Protein AF-A0A452H1K0-F1 (afdb_monomer_lite)

Secondary structure (DSSP, 8-state):
-----------------S-HHHHHHHHHHS-TTSSS---GGGGG--HHHHHHHHHHTTSS---S----SSGGGG--HHHHHTTGGGHHHHHHHHHS---GGGSPPPPGGG-SHHHHHHHHHHHHHHHHHH-TTT--HHHHHHHHHHHHHHHHHHHHHHHHHHHHHHTTHHHHHHTTS-STT-

Radius of gyration: 27.17 Å; chains: 1; bounding box: 90×57×53 Å

Foldseek 3Di:
DDDDDDDDDPDPDPPPVDPPVVVVVVVCVPPPVVPPPPPVVVPDPDPCNVCVQVVQQQAADDPDDDPDLQLCSNHHVCCNVVVVSCVVVVVCVVVDPDDPVNHRDDDPVNDCVVLVVQLVVLQVVQCVVPNPVPRDSVVSVCVSCVVVVVVVVVVVVVVVVVVVVVVCVVVVVVVPDPPPPD

Structure (mmCIF, N/CA/C/O backbone):
data_AF-A0A452H1K0-F1
#
_entry.id   AF-A0A452H1K0-F1
#
loop_
_atom_site.group_PDB
_atom_site.id
_atom_site.type_symbol
_atom_site.label_atom_id
_atom_site.label_alt_id
_atom_site.label_comp_id
_atom_site.label_asym_id
_atom_site.label_entity_id
_atom_site.label_seq_id
_atom_site.pdbx_PDB_ins_code
_atom_site.Cartn_x
_atom_site.Cartn_y
_atom_site.Cartn_z
_atom_site.occupancy
_atom_site.B_iso_or_equiv
_atom_site.auth_seq_id
_atom_site.auth_comp_id
_atom_site.auth_asym_id
_atom_site.auth_atom_id
_atom_site.pdbx_PDB_model_num
ATOM 1 N N . MET A 1 1 ? -18.875 36.659 -13.825 1.00 36.06 1 MET A N 1
ATOM 2 C CA . MET A 1 1 ? -19.498 35.812 -14.862 1.00 36.06 1 MET A CA 1
ATOM 3 C C . MET A 1 1 ? -19.112 34.362 -14.590 1.00 36.06 1 MET A C 1
ATOM 5 O O . MET A 1 1 ? -18.103 33.898 -15.092 1.00 36.06 1 MET A O 1
ATOM 9 N N . PHE A 1 2 ? -19.874 33.684 -13.730 1.00 33.03 2 PHE A N 1
ATOM 10 C CA . PHE A 1 2 ? -19.815 32.234 -13.528 1.00 33.03 2 PHE A CA 1
ATOM 11 C C . PHE A 1 2 ? -21.264 31.759 -13.481 1.00 33.03 2 PHE A C 1
ATOM 13 O O . PHE A 1 2 ? -22.015 32.132 -12.583 1.00 33.03 2 PHE A O 1
ATOM 20 N N . TYR A 1 3 ? -21.674 31.039 -14.520 1.00 31.73 3 TYR A N 1
ATOM 21 C CA . TYR A 1 3 ? -23.018 30.496 -14.645 1.00 31.73 3 TYR A CA 1
ATOM 22 C C . TYR A 1 3 ? -23.160 29.291 -13.711 1.00 31.73 3 TYR A C 1
ATOM 24 O O . TYR A 1 3 ? -22.548 28.249 -13.931 1.00 31.73 3 TYR A O 1
ATOM 32 N N . PHE A 1 4 ? -23.980 29.444 -12.672 1.00 34.34 4 PHE A N 1
ATOM 33 C CA . PHE A 1 4 ? -24.608 28.328 -11.972 1.00 34.34 4 PHE A CA 1
ATOM 34 C C . PHE A 1 4 ? -25.680 27.742 -12.898 1.00 34.34 4 PHE A C 1
ATOM 36 O O . PHE A 1 4 ? -26.688 28.393 -13.172 1.00 34.34 4 PHE A O 1
ATOM 43 N N . LEU A 1 5 ? -25.477 26.520 -13.388 1.00 39.34 5 LEU A N 1
ATOM 44 C CA . LEU A 1 5 ? -26.556 25.732 -13.975 1.00 39.34 5 LEU A CA 1
ATOM 45 C C . LEU A 1 5 ? -27.309 25.034 -12.842 1.00 39.34 5 LEU A C 1
ATOM 47 O O . LEU A 1 5 ? -26.804 24.117 -12.198 1.00 39.34 5 LEU A O 1
ATOM 51 N N . ASN A 1 6 ? -28.527 25.519 -12.610 1.00 31.70 6 ASN A N 1
ATOM 52 C CA . ASN A 1 6 ? -29.576 24.835 -11.869 1.00 31.70 6 ASN A CA 1
ATOM 53 C C . ASN A 1 6 ? -29.862 23.476 -12.519 1.00 31.70 6 ASN A C 1
ATOM 55 O O . ASN A 1 6 ? -30.215 23.419 -13.695 1.00 31.70 6 ASN A O 1
ATOM 59 N N . PHE A 1 7 ? -29.790 22.401 -11.737 1.00 31.55 7 PHE A N 1
ATOM 60 C CA . PHE A 1 7 ? -30.431 21.135 -12.080 1.00 31.55 7 PHE A CA 1
ATOM 61 C C . PHE A 1 7 ? -31.486 20.823 -11.020 1.00 31.55 7 PHE A C 1
ATOM 63 O O . PHE A 1 7 ? -31.238 20.145 -10.024 1.00 31.55 7 PHE A O 1
ATOM 70 N N . THR A 1 8 ? -32.682 21.369 -11.221 1.00 39.59 8 THR A N 1
ATOM 71 C CA . THR A 1 8 ? -33.894 20.948 -10.523 1.00 39.59 8 THR A CA 1
ATOM 72 C C . THR A 1 8 ? -34.353 19.618 -11.117 1.00 39.59 8 THR A C 1
ATOM 74 O O . THR A 1 8 ? -35.013 19.570 -12.148 1.00 39.59 8 THR A O 1
ATOM 77 N N . SER A 1 9 ? -34.022 18.514 -10.449 1.00 36.28 9 SER A N 1
ATOM 78 C CA . SER A 1 9 ? -34.724 17.243 -10.632 1.00 36.28 9 SER A CA 1
ATOM 79 C C . SER A 1 9 ? -35.362 16.859 -9.304 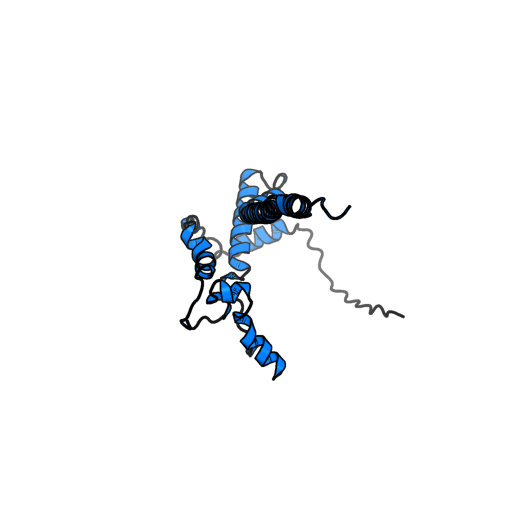1.00 36.28 9 SER A C 1
ATOM 81 O O . SER A 1 9 ? -34.727 16.298 -8.412 1.00 36.28 9 SER A O 1
ATOM 83 N N . GLN A 1 10 ? -36.636 17.225 -9.173 1.00 40.19 10 GLN A N 1
ATOM 84 C CA . GLN A 1 10 ? -37.554 16.675 -8.185 1.00 40.19 10 GLN A CA 1
ATOM 85 C C . GLN A 1 10 ? -37.684 15.168 -8.442 1.00 40.19 10 GLN A C 1
ATOM 87 O O . GLN A 1 10 ? -38.461 14.732 -9.288 1.00 40.19 10 GLN A O 1
ATOM 92 N N . ARG A 1 11 ? -36.899 14.359 -7.724 1.00 36.81 11 ARG A N 1
ATOM 93 C CA . ARG A 1 11 ? -37.201 12.941 -7.529 1.00 36.81 11 ARG A CA 1
ATOM 94 C C . ARG A 1 11 ? -37.927 12.816 -6.199 1.00 36.81 11 ARG A C 1
ATOM 96 O O . ARG A 1 11 ? -37.312 12.972 -5.149 1.00 36.81 11 ARG A O 1
ATOM 103 N N . ASN A 1 12 ? -39.232 12.556 -6.278 1.00 38.56 12 ASN A N 1
ATOM 104 C CA . ASN A 1 12 ? -40.057 12.082 -5.172 1.00 38.56 12 ASN A CA 1
ATOM 105 C C . ASN A 1 12 ? -39.402 10.834 -4.565 1.00 38.56 12 ASN A C 1
ATOM 107 O O . ASN A 1 12 ? -39.561 9.726 -5.075 1.00 38.56 12 ASN A O 1
ATOM 111 N N . LEU A 1 13 ? -38.630 11.024 -3.500 1.00 42.75 13 LEU A N 1
ATOM 112 C CA . LEU A 1 13 ? -38.178 9.956 -2.624 1.00 42.75 13 LEU A CA 1
ATOM 113 C C . LEU A 1 13 ? -39.204 9.886 -1.504 1.00 42.75 13 LEU A C 1
ATOM 115 O O . LEU A 1 13 ? -39.261 10.764 -0.648 1.00 42.75 13 LEU A O 1
ATOM 119 N N . THR A 1 14 ? -40.045 8.857 -1.552 1.00 40.28 14 THR A N 1
ATOM 120 C CA . THR A 1 14 ? -40.829 8.419 -0.400 1.00 40.28 14 THR A CA 1
ATOM 121 C C . THR A 1 14 ? -39.900 8.357 0.806 1.00 40.28 14 THR A C 1
ATOM 123 O O . THR A 1 14 ? -38.922 7.607 0.802 1.00 40.28 14 THR A O 1
ATOM 126 N N . GLU A 1 15 ? -40.175 9.199 1.795 1.00 44.00 15 GLU A N 1
ATOM 127 C CA . GLU A 1 15 ? -39.417 9.317 3.031 1.00 44.00 15 GLU A CA 1
ATOM 128 C C . GLU A 1 15 ? -39.500 7.987 3.797 1.00 44.00 15 GLU A C 1
ATOM 130 O O . GLU A 1 15 ? -40.461 7.705 4.513 1.00 44.00 15 GLU A O 1
ATOM 135 N N . HIS A 1 16 ? -38.505 7.121 3.602 1.00 50.19 16 HIS A N 1
ATOM 136 C CA . HIS A 1 16 ? -38.328 5.931 4.421 1.00 50.19 16 HIS A CA 1
ATOM 137 C C . HIS A 1 16 ? -37.727 6.378 5.756 1.00 50.19 16 HIS A C 1
ATOM 139 O O . HIS A 1 16 ? -36.554 6.733 5.833 1.00 50.19 16 HIS A O 1
ATOM 145 N N . LYS A 1 17 ? -38.550 6.365 6.808 1.00 51.53 17 LYS A N 1
ATOM 146 C CA . LYS A 1 17 ? -38.213 6.779 8.183 1.00 51.53 17 LYS A CA 1
ATOM 147 C C . LYS A 1 17 ? -37.229 5.856 8.919 1.00 51.53 17 LYS A C 1
ATOM 149 O O . LYS A 1 17 ? -36.993 6.051 10.106 1.00 51.53 17 LYS A O 1
ATOM 154 N N . GLU A 1 18 ? -36.652 4.867 8.245 1.00 50.69 18 GLU A N 1
ATOM 155 C CA . GLU A 1 18 ? -35.799 3.871 8.887 1.00 50.69 18 GLU A CA 1
ATOM 156 C C . GLU A 1 18 ? -34.312 4.248 8.782 1.00 50.69 18 GLU A C 1
ATOM 158 O O . GLU A 1 18 ? -33.818 4.520 7.683 1.00 50.69 18 GLU A O 1
ATOM 163 N N . PRO A 1 19 ? -33.566 4.257 9.901 1.00 55.72 19 PRO A N 1
ATOM 164 C CA . PRO A 1 19 ? -32.132 4.504 9.899 1.00 55.72 19 PRO A CA 1
ATOM 165 C C . PRO A 1 19 ? -31.367 3.509 9.015 1.00 55.72 19 PRO A C 1
ATOM 167 O O . PRO A 1 19 ? -31.610 2.301 9.048 1.00 55.72 19 PRO A O 1
ATOM 170 N N . TRP A 1 20 ? -30.367 4.000 8.278 1.00 55.16 20 TRP A N 1
ATOM 171 C CA . TRP A 1 20 ? -29.604 3.235 7.277 1.00 55.16 20 TRP A CA 1
ATOM 172 C C . TRP A 1 20 ? -28.986 1.917 7.792 1.00 55.16 20 TRP A C 1
ATOM 174 O O . TRP A 1 20 ? -28.733 1.005 7.006 1.00 55.16 20 TRP A O 1
ATOM 184 N 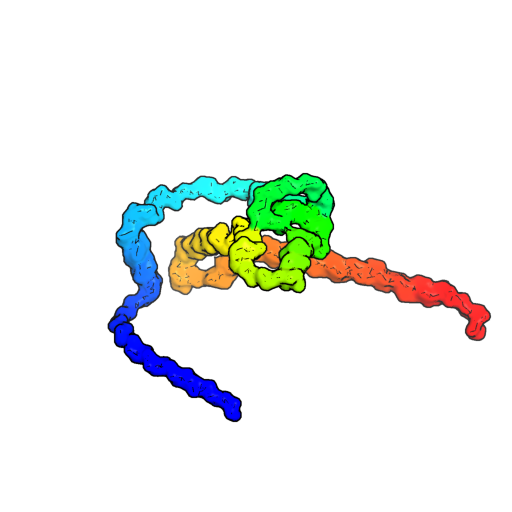N . TYR A 1 21 ? -28.750 1.783 9.101 1.00 50.97 21 TYR A N 1
ATOM 185 C CA . TYR A 1 21 ? -28.192 0.574 9.718 1.00 50.97 21 TYR A CA 1
ATOM 186 C C . TYR A 1 21 ? -29.214 -0.561 9.901 1.00 50.97 21 TYR A C 1
ATOM 188 O O . TYR A 1 21 ? -28.827 -1.727 9.958 1.00 50.97 21 TYR A O 1
ATOM 196 N N . LEU A 1 22 ? -30.516 -0.258 9.957 1.00 54.44 22 LEU A N 1
ATOM 197 C CA . LEU A 1 22 ? -31.566 -1.285 9.966 1.00 54.44 22 LEU A CA 1
ATOM 198 C C . LEU A 1 22 ? -31.813 -1.829 8.560 1.00 54.44 22 LEU A C 1
ATOM 200 O O . LEU A 1 22 ? -32.084 -3.014 8.388 1.00 54.44 22 LEU A O 1
ATOM 204 N N . GLN A 1 23 ? -31.625 -0.993 7.541 1.00 58.72 23 GLN A N 1
ATOM 205 C CA . GLN A 1 23 ? -31.782 -1.389 6.146 1.00 58.72 23 GLN A CA 1
ATOM 206 C C . GLN A 1 23 ? -30.683 -2.359 5.698 1.00 58.72 23 GLN A C 1
ATOM 208 O O . GLN A 1 23 ? -30.963 -3.334 5.001 1.00 58.72 23 GLN A O 1
ATOM 213 N N . THR A 1 24 ? -29.447 -2.159 6.164 1.00 55.22 24 THR A N 1
ATOM 214 C CA . THR A 1 24 ? -28.354 -3.114 5.936 1.00 55.22 24 THR A CA 1
ATOM 215 C C . THR A 1 24 ? -28.558 -4.406 6.720 1.00 55.22 24 THR A C 1
ATOM 217 O O . THR A 1 24 ? -28.311 -5.475 6.173 1.00 55.22 24 THR A O 1
ATOM 220 N N . SER A 1 25 ? -29.077 -4.348 7.950 1.00 40.94 25 SER A N 1
ATOM 221 C CA . SER A 1 25 ? -29.417 -5.545 8.732 1.00 40.94 25 SER A CA 1
ATOM 222 C C . SER A 1 25 ? -30.549 -6.362 8.085 1.00 40.94 25 SER A C 1
ATOM 224 O O . SER A 1 25 ? -30.442 -7.585 7.974 1.00 40.94 25 SER A O 1
ATOM 226 N N . ALA A 1 26 ? -31.581 -5.699 7.554 1.00 48.25 26 ALA A N 1
ATOM 227 C CA . ALA A 1 26 ? -32.681 -6.335 6.829 1.00 48.25 26 ALA A CA 1
ATOM 228 C C . ALA A 1 26 ? -32.240 -6.920 5.472 1.00 48.25 26 ALA A C 1
ATOM 230 O O . ALA A 1 26 ? -32.618 -8.044 5.149 1.00 48.25 26 ALA A O 1
ATOM 231 N N . MET A 1 27 ? -31.385 -6.217 4.713 1.00 50.31 27 MET A N 1
ATOM 232 C CA . MET A 1 27 ? -30.769 -6.741 3.479 1.00 50.31 27 MET A CA 1
ATOM 233 C C . MET A 1 27 ? -29.826 -7.926 3.742 1.00 50.31 27 MET A C 1
ATOM 235 O O . MET A 1 27 ? -29.731 -8.835 2.924 1.00 50.31 27 MET A O 1
ATOM 239 N N . VAL A 1 28 ? -29.133 -7.936 4.885 1.00 50.41 28 VAL A N 1
ATOM 240 C CA . VAL A 1 28 ? -28.284 -9.059 5.323 1.00 50.41 28 VAL A CA 1
ATOM 241 C C . VAL A 1 28 ? -29.131 -10.260 5.761 1.00 50.41 28 VAL A C 1
ATOM 243 O O . VAL A 1 28 ? -28.716 -11.397 5.562 1.00 50.41 28 VAL A O 1
ATOM 246 N N . THR A 1 29 ? -30.333 -10.022 6.291 1.00 53.12 29 THR A N 1
ATOM 247 C CA . THR A 1 29 ? -31.271 -11.075 6.718 1.00 53.12 29 THR A CA 1
ATOM 248 C C . THR A 1 29 ? -32.037 -11.693 5.538 1.00 53.12 29 THR A C 1
ATOM 250 O O . THR A 1 29 ? -32.368 -12.875 5.577 1.00 53.12 29 THR A O 1
ATOM 253 N N . SER A 1 30 ? -32.290 -10.936 4.462 1.00 44.28 30 SER A N 1
ATOM 254 C CA . SER A 1 30 ? -33.051 -11.401 3.288 1.00 44.28 30 SER A CA 1
ATOM 255 C C . SER A 1 30 ? -32.221 -12.122 2.218 1.00 44.28 30 SER A C 1
ATOM 257 O O . SER A 1 30 ? -32.789 -12.647 1.260 1.00 44.28 30 SER A O 1
ATOM 259 N N . ALA A 1 31 ? -30.897 -12.190 2.377 1.00 46.00 31 ALA A N 1
ATOM 260 C CA . ALA A 1 31 ? -29.992 -12.905 1.482 1.00 46.00 31 ALA A CA 1
ATOM 261 C C . ALA A 1 31 ? -29.469 -14.192 2.156 1.00 46.00 31 ALA A C 1
ATOM 263 O O . ALA A 1 31 ? -28.360 -14.193 2.699 1.00 46.00 31 ALA A O 1
ATOM 264 N N . PRO A 1 32 ? -30.218 -15.316 2.107 1.00 42.34 32 PRO A N 1
ATOM 265 C CA . PRO A 1 32 ? -29.845 -16.575 2.769 1.00 42.34 32 PRO A CA 1
ATOM 266 C C . PRO A 1 32 ? -28.540 -17.213 2.245 1.00 42.34 32 PRO A C 1
ATOM 268 O O . PRO A 1 32 ? -28.086 -18.219 2.779 1.00 42.34 32 PRO A O 1
ATOM 271 N N . TYR A 1 33 ? -27.897 -16.616 1.237 1.00 47.06 33 TYR A N 1
ATOM 272 C CA . TYR A 1 33 ? -26.606 -17.023 0.677 1.00 47.06 33 TYR A CA 1
ATOM 273 C C . TYR A 1 33 ? -25.399 -16.217 1.199 1.00 47.06 33 TYR A C 1
ATOM 275 O O . TYR A 1 33 ? -24.268 -16.561 0.865 1.00 47.06 33 TYR A O 1
ATOM 283 N N . LEU A 1 34 ? -25.587 -15.180 2.028 1.00 47.44 34 LEU A N 1
ATOM 284 C CA . LEU A 1 34 ? -24.467 -14.435 2.636 1.00 47.44 34 LEU A CA 1
ATOM 285 C C . LEU A 1 34 ? -23.985 -15.020 3.979 1.00 47.44 34 LEU A C 1
ATOM 287 O O . LEU A 1 34 ? -22.977 -14.563 4.515 1.00 47.44 34 LEU A O 1
ATOM 291 N N . LEU A 1 35 ? -24.672 -16.039 4.511 1.00 49.50 35 LEU A N 1
ATOM 292 C CA . LEU A 1 35 ? -24.394 -16.663 5.813 1.00 49.50 35 LEU A CA 1
ATOM 293 C C . LEU A 1 35 ? -23.771 -18.087 5.824 1.00 49.50 35 LEU A C 1
ATOM 295 O O . LEU A 1 35 ? -23.810 -18.709 6.883 1.00 49.50 35 LEU A O 1
ATOM 299 N N . PRO A 1 36 ? -23.118 -18.615 4.762 1.00 41.22 36 PRO A N 1
ATOM 300 C CA . PRO A 1 36 ? -22.291 -19.822 4.906 1.00 41.22 36 PRO A CA 1
ATOM 301 C C . PRO A 1 36 ? -20.792 -19.624 4.593 1.00 41.22 36 PRO A C 1
ATOM 303 O O . PRO A 1 36 ? -20.136 -20.551 4.132 1.00 41.22 36 PRO A O 1
ATOM 306 N N . HIS A 1 37 ? -20.207 -18.448 4.857 1.00 44.22 37 HIS A N 1
ATOM 307 C CA . HIS A 1 37 ? -18.741 -18.293 4.885 1.00 44.22 37 HIS A CA 1
ATOM 308 C C . HIS A 1 37 ? -18.316 -17.241 5.922 1.00 44.22 37 HIS A C 1
ATOM 310 O O . HIS A 1 37 ? -17.704 -16.215 5.629 1.00 44.22 37 HIS A O 1
ATOM 316 N N . LEU A 1 38 ? -18.566 -17.535 7.192 1.00 46.88 38 LEU A N 1
ATOM 317 C CA . LEU A 1 38 ? -17.558 -17.245 8.207 1.00 46.88 38 LEU A CA 1
ATOM 318 C C . LEU A 1 38 ? -16.565 -18.416 8.191 1.00 46.88 38 LEU A C 1
ATOM 320 O O . LEU A 1 38 ? -16.488 -19.176 9.150 1.00 46.88 38 LEU A O 1
ATOM 324 N N . ASP A 1 39 ? -15.833 -18.615 7.084 1.00 39.59 39 ASP A N 1
ATOM 325 C CA . ASP A 1 39 ? -14.626 -19.433 7.159 1.00 39.59 39 ASP A CA 1
ATOM 326 C C . ASP A 1 39 ? -13.600 -18.608 7.934 1.00 39.59 39 ASP A C 1
ATOM 328 O O . ASP A 1 39 ? -12.906 -17.728 7.422 1.00 39.59 39 ASP A O 1
ATOM 332 N N . ILE A 1 40 ? -13.562 -18.894 9.229 1.00 45.34 40 ILE A N 1
ATOM 333 C CA . ILE A 1 40 ? -12.611 -18.416 10.231 1.00 45.34 40 ILE A CA 1
ATOM 334 C C . ILE A 1 40 ? -11.158 -18.832 9.863 1.00 45.34 40 ILE A C 1
ATOM 336 O O . ILE A 1 40 ? -10.219 -18.564 10.608 1.00 45.34 40 ILE A O 1
ATOM 340 N N . ARG A 1 41 ? -10.921 -19.422 8.678 1.00 42.38 41 ARG A N 1
ATOM 341 C CA . ARG A 1 41 ? -9.602 -19.819 8.156 1.00 42.38 41 ARG A CA 1
ATOM 342 C C . ARG A 1 41 ? -8.801 -18.753 7.404 1.00 42.38 41 ARG A C 1
ATOM 344 O O . ARG A 1 41 ? -7.642 -19.009 7.097 1.00 42.38 41 ARG A O 1
ATOM 351 N N . ASP A 1 42 ? -9.319 -17.546 7.182 1.00 48.5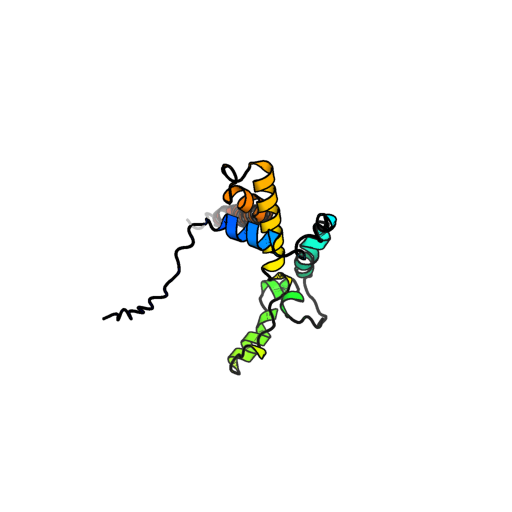6 42 ASP A N 1
ATOM 352 C CA . ASP A 1 42 ? -8.506 -16.456 6.599 1.00 48.56 42 ASP A CA 1
ATOM 353 C C . ASP A 1 42 ? -7.584 -15.753 7.626 1.00 48.56 42 ASP A C 1
ATOM 355 O O . ASP A 1 42 ? -6.813 -14.857 7.268 1.00 48.56 42 ASP A O 1
ATOM 359 N N . ASN A 1 43 ? -7.641 -16.137 8.910 1.00 48.56 43 ASN A N 1
ATOM 360 C CA . ASN A 1 43 ? -6.992 -15.401 10.002 1.00 48.56 43 ASN A CA 1
ATOM 361 C C . ASN A 1 43 ? -5.508 -15.745 10.265 1.00 48.56 43 ASN A C 1
ATOM 363 O O . ASN A 1 43 ? -4.909 -15.163 11.163 1.00 48.56 43 ASN A O 1
ATOM 367 N N . GLU A 1 44 ? -4.861 -16.595 9.466 1.00 48.75 44 GLU A N 1
ATOM 368 C CA . GLU A 1 44 ? -3.394 -16.734 9.504 1.00 48.75 44 GLU A CA 1
ATOM 369 C C . GLU A 1 44 ? -2.774 -16.747 8.101 1.00 48.75 44 GLU A C 1
ATOM 371 O O . GLU A 1 44 ? -2.094 -17.680 7.675 1.00 48.75 44 GLU A O 1
ATOM 376 N N . MET A 1 45 ? -2.922 -15.646 7.362 1.00 57.12 45 MET A N 1
ATOM 377 C CA . MET A 1 45 ? -1.847 -15.307 6.430 1.00 57.12 45 MET A CA 1
ATOM 378 C C . MET A 1 45 ? -0.608 -14.971 7.261 1.00 57.12 45 MET A C 1
ATOM 380 O O . MET A 1 45 ? -0.527 -13.895 7.859 1.00 57.12 45 MET A O 1
ATOM 384 N N . THR A 1 46 ? 0.352 -15.897 7.297 1.00 67.69 46 THR A N 1
ATOM 385 C CA . THR A 1 46 ? 1.675 -15.660 7.882 1.00 67.69 46 THR A CA 1
ATOM 386 C C . THR A 1 46 ? 2.226 -14.327 7.370 1.00 67.69 46 THR A C 1
ATOM 388 O O . THR A 1 46 ? 2.037 -13.975 6.201 1.00 67.69 46 THR A O 1
ATOM 391 N N . PHE A 1 47 ? 2.893 -13.562 8.243 1.00 70.50 47 PHE A N 1
ATOM 392 C CA . PHE A 1 47 ? 3.479 -12.252 7.912 1.00 70.50 47 PHE A CA 1
ATOM 393 C C . PHE A 1 47 ? 4.191 -12.283 6.551 1.00 70.50 47 PHE A C 1
ATOM 395 O O . PHE A 1 47 ? 3.957 -11.432 5.695 1.00 70.50 47 PHE A O 1
ATOM 402 N N . TYR A 1 48 ? 4.969 -13.340 6.317 1.00 72.94 48 TYR A N 1
ATOM 403 C CA . TYR A 1 48 ? 5.656 -13.598 5.060 1.00 72.94 48 TYR A CA 1
ATOM 404 C C . TYR A 1 48 ? 4.722 -13.581 3.857 1.00 72.94 48 TYR A C 1
ATOM 406 O O . TYR A 1 48 ? 4.974 -12.813 2.943 1.00 72.94 48 TYR A O 1
ATOM 414 N N . ARG A 1 49 ? 3.618 -14.337 3.860 1.00 77.62 49 ARG A N 1
ATOM 415 C CA . ARG A 1 49 ? 2.682 -14.407 2.726 1.00 77.62 49 ARG A CA 1
ATOM 416 C C . ARG A 1 49 ? 2.013 -13.066 2.430 1.00 77.62 49 ARG A C 1
ATOM 418 O O . ARG A 1 49 ? 1.789 -12.740 1.269 1.00 77.62 49 ARG A O 1
ATOM 425 N N . LYS A 1 50 ? 1.726 -12.281 3.470 1.00 77.12 50 LYS A N 1
ATOM 426 C CA . LYS A 1 50 ? 1.120 -10.950 3.336 1.00 77.12 50 LYS A CA 1
ATOM 427 C C . LYS A 1 50 ? 2.065 -9.942 2.681 1.00 77.12 50 LYS A C 1
ATOM 429 O O . LYS A 1 50 ? 1.623 -9.138 1.866 1.00 77.12 50 LYS A O 1
ATOM 434 N N . TYR A 1 51 ? 3.341 -9.966 3.064 1.00 80.56 51 TYR A N 1
ATOM 435 C CA . TYR A 1 51 ? 4.347 -9.024 2.567 1.00 80.56 51 TYR A CA 1
ATOM 436 C C . TYR A 1 51 ? 5.184 -9.589 1.417 1.00 80.56 51 TYR A C 1
ATOM 438 O O . TYR A 1 51 ? 6.016 -8.872 0.879 1.00 80.56 51 TYR A O 1
ATOM 446 N N . GLU A 1 52 ? 4.953 -10.834 1.000 1.00 83.56 52 GLU A N 1
ATOM 447 C CA . GLU A 1 52 ? 5.677 -11.500 -0.085 1.00 83.56 52 GLU A CA 1
ATOM 448 C C . GLU A 1 52 ? 5.701 -10.676 -1.386 1.00 83.56 52 GLU A C 1
ATOM 450 O O . GLU A 1 52 ? 6.797 -10.489 -1.923 1.00 83.56 52 GLU A O 1
ATOM 455 N N . PRO A 1 53 ? 4.582 -10.066 -1.843 1.00 79.94 53 PRO A N 1
ATOM 456 C CA . PRO A 1 53 ? 4.594 -9.188 -3.017 1.00 79.94 53 PRO A CA 1
ATOM 457 C C . PRO A 1 53 ? 5.462 -7.938 -2.823 1.00 79.94 53 PRO A C 1
ATOM 459 O O . PRO A 1 53 ? 6.171 -7.519 -3.735 1.00 79.94 53 PRO A O 1
ATOM 462 N N . SER A 1 54 ? 5.460 -7.364 -1.619 1.00 83.06 54 SER A N 1
ATOM 463 C CA . SER A 1 54 ? 6.286 -6.200 -1.277 1.00 83.06 54 SER A CA 1
ATOM 464 C C . SER A 1 54 ? 7.764 -6.562 -1.097 1.00 83.06 54 SER A C 1
ATOM 466 O O . SER A 1 54 ? 8.636 -5.780 -1.442 1.00 83.06 54 SER A O 1
ATOM 468 N N . LEU A 1 55 ? 8.087 -7.752 -0.591 1.00 83.12 55 LEU A N 1
ATOM 469 C CA . LEU A 1 55 ? 9.469 -8.238 -0.487 1.00 83.12 55 LEU A CA 1
ATOM 470 C C . LEU A 1 55 ? 10.039 -8.566 -1.865 1.00 83.12 55 LEU A C 1
ATOM 472 O O . LEU A 1 55 ? 11.219 -8.360 -2.141 1.00 83.12 55 LEU A O 1
ATOM 476 N N . LYS A 1 56 ? 9.180 -9.039 -2.764 1.00 81.06 56 LYS A N 1
ATOM 477 C CA . LYS A 1 56 ? 9.508 -9.287 -4.160 1.00 81.06 56 LYS A CA 1
ATOM 478 C C . LYS A 1 56 ? 10.067 -8.034 -4.850 1.00 81.06 56 LYS A C 1
ATOM 480 O O . LYS A 1 56 ? 11.023 -8.178 -5.620 1.00 81.06 56 LYS A O 1
ATOM 485 N N . THR A 1 57 ? 9.552 -6.838 -4.564 1.00 81.94 57 THR A N 1
ATOM 486 C CA . THR A 1 57 ? 10.088 -5.594 -5.143 1.00 81.94 57 THR A CA 1
ATOM 487 C C . THR A 1 57 ? 11.459 -5.211 -4.580 1.00 81.94 57 THR A C 1
ATOM 489 O O . THR A 1 57 ? 12.140 -4.402 -5.191 1.00 81.94 57 THR A O 1
ATOM 492 N N . MET A 1 58 ? 11.943 -5.833 -3.496 1.00 81.50 58 MET A N 1
ATOM 493 C CA . MET A 1 58 ? 13.302 -5.607 -2.975 1.00 81.50 58 MET A CA 1
ATOM 494 C C . MET A 1 58 ? 14.400 -6.340 -3.763 1.00 81.50 58 MET A C 1
ATOM 496 O O . MET A 1 58 ? 15.584 -6.138 -3.498 1.00 81.50 58 MET A O 1
ATOM 500 N N . ILE A 1 59 ? 14.048 -7.178 -4.745 1.00 82.94 59 ILE A N 1
ATOM 501 C CA . ILE A 1 59 ? 15.038 -7.827 -5.616 1.00 82.94 59 ILE A CA 1
ATOM 502 C C . ILE A 1 59 ? 15.647 -6.757 -6.538 1.00 82.94 59 ILE A C 1
ATOM 504 O O . ILE A 1 59 ? 14.895 -6.168 -7.317 1.00 82.94 59 ILE A O 1
ATOM 508 N N . PRO A 1 60 ? 16.972 -6.512 -6.504 1.00 80.00 60 PRO A N 1
ATOM 509 C CA . PRO A 1 60 ? 17.592 -5.342 -7.129 1.00 80.00 60 PRO A CA 1
ATOM 510 C C . PRO A 1 60 ? 17.292 -5.233 -8.627 1.00 80.00 60 PRO A C 1
ATOM 512 O O . PRO A 1 60 ? 16.759 -4.222 -9.083 1.00 80.00 60 PRO A O 1
ATOM 515 N N . VAL A 1 61 ? 17.563 -6.298 -9.384 1.00 77.75 61 VAL A N 1
ATOM 516 C CA . VAL A 1 61 ? 17.310 -6.364 -10.827 1.00 77.75 61 VAL A CA 1
ATOM 517 C C . VAL A 1 61 ? 16.591 -7.666 -11.150 1.00 77.75 61 VAL A C 1
ATOM 519 O O . VAL A 1 61 ? 17.024 -8.749 -10.760 1.00 77.75 61 VAL A O 1
ATOM 522 N N . ARG A 1 62 ? 15.487 -7.563 -11.892 1.00 72.88 62 ARG A N 1
ATOM 523 C CA . ARG A 1 62 ? 14.722 -8.707 -12.390 1.00 72.88 62 ARG A CA 1
ATOM 524 C C . ARG A 1 62 ? 14.870 -8.780 -13.901 1.00 72.88 62 ARG A C 1
ATOM 526 O O . ARG A 1 62 ? 14.172 -8.097 -14.633 1.00 72.88 62 ARG A O 1
ATOM 533 N N . LEU A 1 63 ? 15.797 -9.620 -14.354 1.00 62.53 63 LEU A N 1
ATOM 534 C CA . LEU A 1 63 ? 16.119 -9.787 -15.777 1.00 62.53 63 LEU A CA 1
ATOM 535 C C . LEU A 1 63 ? 15.107 -10.661 -16.543 1.00 62.53 63 LEU A C 1
ATOM 537 O O . LEU A 1 63 ? 15.222 -10.805 -17.754 1.00 62.53 63 LEU A O 1
ATOM 541 N N . LYS A 1 64 ? 14.123 -11.269 -15.864 1.00 57.56 64 LYS A N 1
ATOM 542 C CA . LYS A 1 64 ? 13.137 -12.157 -16.499 1.00 57.56 64 LYS A CA 1
ATOM 543 C C . LYS A 1 64 ? 11.790 -11.459 -16.658 1.00 57.56 64 LYS A C 1
ATOM 545 O O . LYS A 1 64 ? 11.158 -11.110 -15.662 1.00 57.56 64 LYS A O 1
ATOM 550 N N . ALA A 1 65 ? 11.330 -11.349 -17.903 1.00 54.25 65 ALA A N 1
ATOM 551 C CA . ALA A 1 65 ? 9.960 -10.984 -18.234 1.00 54.25 65 ALA A CA 1
ATOM 552 C C . ALA A 1 65 ? 9.026 -12.120 -17.800 1.00 54.25 65 ALA A C 1
ATOM 554 O O . ALA A 1 65 ? 8.850 -13.111 -18.505 1.00 54.25 65 ALA A O 1
ATOM 555 N N . LYS A 1 66 ? 8.454 -12.022 -16.600 1.00 60.25 66 LYS A N 1
ATOM 556 C CA . LYS A 1 66 ? 7.238 -12.779 -16.306 1.00 60.25 66 LYS A CA 1
ATOM 557 C C . LYS A 1 66 ? 6.073 -12.042 -16.963 1.00 60.25 66 LYS A C 1
ATOM 559 O O . LYS A 1 66 ? 6.044 -10.817 -16.986 1.00 60.25 66 LYS A O 1
ATOM 564 N N . SER A 1 67 ? 5.123 -12.786 -17.512 1.00 61.81 67 SER A N 1
ATOM 565 C CA . SER A 1 67 ? 3.935 -12.241 -18.173 1.00 61.81 67 SER A CA 1
ATOM 566 C C . SER A 1 67 ? 2.910 -11.786 -17.126 1.00 61.81 67 SER A C 1
ATOM 568 O O . SER A 1 67 ? 1.836 -12.369 -17.019 1.00 61.81 67 SER A O 1
ATOM 570 N N . ALA A 1 68 ? 3.270 -10.821 -16.269 1.00 68.50 68 ALA A N 1
ATOM 571 C CA . ALA A 1 68 ? 2.272 -10.216 -15.388 1.00 68.50 68 ALA A CA 1
ATOM 572 C C . ALA A 1 68 ? 1.403 -9.272 -16.206 1.00 68.50 68 ALA A C 1
ATOM 574 O O . ALA A 1 68 ? 1.884 -8.585 -17.106 1.00 68.50 68 ALA A O 1
ATOM 575 N N . VAL A 1 69 ? 0.122 -9.248 -15.860 1.00 79.44 69 VAL A N 1
ATOM 576 C CA . VAL A 1 69 ? -0.866 -8.405 -16.530 1.00 79.44 69 VAL A CA 1
ATOM 577 C C . VAL A 1 69 ? -0.566 -6.921 -16.279 1.00 79.44 69 VAL A C 1
ATOM 579 O O . VAL A 1 69 ? -0.744 -6.097 -17.171 1.00 79.44 69 VAL A O 1
ATOM 582 N N . ASN A 1 70 ? -0.028 -6.593 -15.099 1.00 84.56 70 ASN A N 1
ATOM 583 C CA . ASN A 1 70 ? 0.480 -5.268 -14.773 1.00 84.56 70 ASN A CA 1
ATOM 584 C C . ASN A 1 70 ? 2.024 -5.286 -14.668 1.00 84.56 70 ASN A C 1
ATOM 586 O O . ASN A 1 70 ? 2.574 -6.079 -13.898 1.00 84.56 70 ASN A O 1
ATOM 590 N N . PRO A 1 71 ? 2.752 -4.423 -15.407 1.00 85.81 71 PRO A N 1
ATOM 591 C CA . PRO A 1 71 ? 4.218 -4.387 -15.378 1.00 85.81 71 PRO A CA 1
ATOM 592 C C . PRO A 1 71 ? 4.799 -4.009 -14.005 1.00 85.81 71 PRO A C 1
ATOM 594 O O . PRO A 1 71 ? 5.930 -4.397 -13.702 1.00 85.81 71 PRO A O 1
ATOM 597 N N . MET A 1 72 ? 4.035 -3.309 -13.159 1.00 85.62 72 MET A N 1
ATOM 598 C CA . MET A 1 72 ? 4.444 -2.950 -11.799 1.00 85.62 72 MET A CA 1
ATOM 599 C C . MET A 1 72 ? 4.697 -4.191 -10.928 1.00 85.62 72 MET A C 1
ATOM 601 O O . MET A 1 72 ? 5.675 -4.223 -10.183 1.00 85.62 72 MET A O 1
ATOM 605 N N . ASP A 1 73 ? 3.891 -5.249 -11.079 1.00 86.56 73 ASP A N 1
ATOM 606 C CA . ASP A 1 73 ? 3.980 -6.472 -10.259 1.00 86.56 73 ASP A CA 1
ATOM 607 C C . ASP A 1 73 ? 5.304 -7.234 -10.463 1.00 86.56 73 ASP A C 1
ATOM 609 O O . ASP A 1 73 ? 5.730 -8.049 -9.634 1.00 86.56 73 ASP A O 1
ATOM 613 N N . ASN A 1 74 ? 5.991 -6.955 -11.571 1.00 83.44 74 ASN A N 1
ATOM 614 C CA . ASN A 1 74 ? 7.282 -7.543 -11.903 1.00 83.44 74 ASN A CA 1
ATOM 615 C C . ASN A 1 74 ? 8.467 -6.607 -11.687 1.00 83.44 74 ASN A C 1
ATOM 617 O O . ASN A 1 74 ? 9.604 -7.054 -11.870 1.00 83.44 74 ASN A O 1
ATOM 621 N N . ALA A 1 75 ? 8.242 -5.360 -11.277 1.00 85.75 75 ALA A N 1
A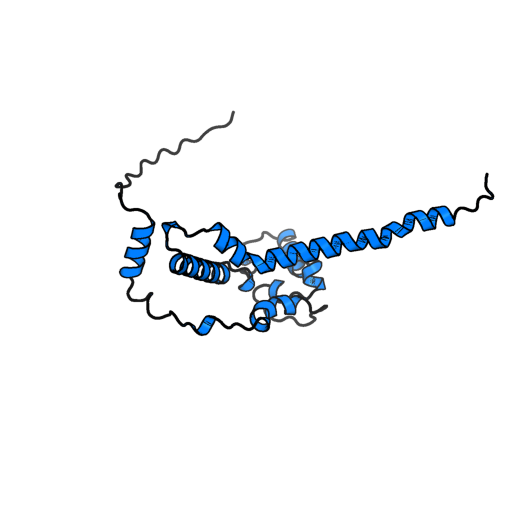TOM 622 C CA . ALA A 1 75 ? 9.320 -4.410 -11.063 1.00 85.75 75 ALA A CA 1
ATOM 623 C C . ALA A 1 75 ? 10.289 -4.916 -9.974 1.00 85.75 75 ALA A C 1
ATOM 625 O O . ALA A 1 75 ? 9.889 -5.338 -8.887 1.00 85.75 75 ALA A O 1
ATOM 626 N N . GLY A 1 76 ? 11.588 -4.912 -10.290 1.00 87.31 76 GLY A N 1
ATOM 627 C CA . GLY A 1 76 ? 12.645 -5.017 -9.278 1.00 87.31 76 GLY A CA 1
ATOM 628 C C . GLY A 1 76 ? 12.840 -3.681 -8.559 1.00 87.31 76 GLY A C 1
ATOM 629 O O . GLY A 1 76 ? 12.258 -2.679 -8.969 1.00 87.31 76 GLY A O 1
ATOM 630 N N . LEU A 1 77 ? 13.699 -3.636 -7.544 1.00 88.25 77 LEU A N 1
ATOM 631 C CA . LEU A 1 77 ? 13.884 -2.465 -6.680 1.00 88.25 77 LEU A CA 1
ATOM 632 C C . LEU A 1 77 ? 14.241 -1.215 -7.477 1.00 88.25 77 LEU A C 1
ATOM 634 O O . LEU A 1 77 ? 13.596 -0.183 -7.319 1.00 88.25 77 LEU A O 1
ATOM 638 N N . PHE A 1 78 ? 15.230 -1.313 -8.369 1.00 86.44 78 PHE A N 1
ATOM 639 C CA . PHE A 1 78 ? 15.633 -0.170 -9.185 1.00 86.44 78 PHE A CA 1
ATOM 640 C C . PHE A 1 78 ? 14.536 0.245 -10.156 1.00 86.44 78 PHE A C 1
ATOM 642 O O . PHE A 1 78 ? 14.297 1.435 -10.327 1.00 86.44 78 PHE A O 1
ATOM 649 N N . SER A 1 79 ? 13.840 -0.716 -10.766 1.00 88.00 79 SER A N 1
ATOM 650 C CA . SER A 1 79 ? 12.752 -0.406 -11.691 1.00 88.00 79 SER A CA 1
ATOM 651 C C . SER A 1 79 ? 11.594 0.284 -10.980 1.00 88.00 79 SER A C 1
ATOM 653 O O . SER A 1 79 ? 11.084 1.287 -11.470 1.00 88.00 79 SER A O 1
ATOM 655 N N . PHE A 1 80 ? 11.235 -0.206 -9.794 1.00 88.44 80 PHE A N 1
ATOM 656 C CA . PHE A 1 80 ? 10.216 0.379 -8.936 1.00 88.44 80 PHE A CA 1
ATOM 657 C C . PHE A 1 80 ? 10.611 1.791 -8.484 1.00 88.44 80 PHE A C 1
ATOM 659 O O . PHE A 1 80 ? 9.832 2.722 -8.661 1.00 88.44 80 PHE A O 1
ATOM 666 N N . ALA A 1 81 ? 11.841 1.972 -7.988 1.00 89.62 81 ALA A N 1
ATOM 667 C CA . ALA A 1 81 ? 12.343 3.253 -7.488 1.00 89.62 81 ALA A CA 1
ATOM 668 C C . ALA A 1 81 ? 12.516 4.319 -8.584 1.00 89.62 81 ALA A C 1
ATOM 670 O O . ALA A 1 81 ? 12.298 5.501 -8.332 1.00 89.62 81 ALA A O 1
ATOM 671 N N . THR A 1 82 ? 12.906 3.915 -9.795 1.00 90.06 82 THR A N 1
ATOM 672 C CA . THR A 1 82 ? 13.119 4.825 -10.938 1.00 90.06 82 THR A CA 1
ATOM 673 C C . THR A 1 82 ? 11.904 4.939 -11.858 1.00 90.06 82 THR A C 1
ATOM 675 O O . THR A 1 82 ? 11.988 5.586 -12.898 1.00 90.06 82 THR A O 1
ATOM 678 N N . TYR A 1 83 ? 10.779 4.307 -11.502 1.00 89.44 83 TYR A N 1
ATOM 679 C CA . TYR A 1 83 ? 9.559 4.238 -12.315 1.00 89.44 83 TYR A CA 1
ATOM 680 C C . TYR A 1 83 ? 9.772 3.700 -13.741 1.00 89.44 83 TYR A C 1
ATOM 682 O O . TYR A 1 83 ? 8.958 3.942 -14.634 1.00 89.44 83 TYR A O 1
ATOM 690 N N . SER A 1 84 ? 10.838 2.930 -13.980 1.00 89.38 84 SER A N 1
ATOM 691 C CA . SER A 1 84 ? 11.156 2.449 -15.329 1.00 89.38 84 SER A CA 1
ATOM 692 C C . SER A 1 84 ? 10.132 1.444 -15.868 1.00 89.38 84 SER A C 1
ATOM 694 O O . SER A 1 84 ? 9.971 1.306 -17.078 1.00 89.38 84 SER A O 1
ATOM 696 N N . TRP A 1 85 ? 9.370 0.791 -14.982 1.00 88.69 85 TRP A N 1
ATOM 697 C CA . TRP A 1 85 ? 8.244 -0.078 -15.348 1.00 88.69 85 TRP A CA 1
ATOM 698 C C . TRP A 1 85 ? 7.101 0.678 -16.053 1.00 88.69 85 TRP A C 1
ATOM 700 O O . TRP A 1 85 ? 6.320 0.062 -16.776 1.00 88.69 85 TRP A O 1
ATOM 710 N N . LEU A 1 86 ? 7.012 2.003 -15.883 1.00 89.19 86 LEU A N 1
ATOM 711 C CA . LEU A 1 86 ? 6.002 2.859 -16.514 1.00 89.19 86 LEU A CA 1
ATOM 712 C C . LEU A 1 86 ? 6.474 3.433 -17.863 1.00 89.19 86 LEU A C 1
ATOM 714 O O . LEU A 1 86 ? 5.662 3.908 -18.659 1.00 89.19 86 LEU A O 1
ATOM 718 N N . SER A 1 87 ? 7.777 3.377 -18.158 1.00 88.75 87 SER A N 1
ATOM 719 C CA . SER A 1 87 ? 8.372 4.049 -19.320 1.00 88.75 87 SER A CA 1
ATOM 720 C C . SER A 1 87 ? 7.749 3.621 -20.651 1.00 88.75 87 SER A C 1
ATOM 722 O O . SER A 1 87 ? 7.502 4.469 -21.505 1.00 88.75 87 SER A O 1
ATOM 724 N N . SER A 1 88 ? 7.425 2.336 -20.828 1.00 85.00 88 SER A N 1
ATOM 725 C CA . SER A 1 88 ? 6.774 1.846 -22.051 1.00 85.00 88 SER A CA 1
ATOM 726 C C . SER A 1 88 ? 5.392 2.468 -22.273 1.00 85.00 88 SER A C 1
ATOM 728 O O . SER A 1 88 ? 5.051 2.797 -23.410 1.00 85.00 88 SER A O 1
ATOM 730 N N . LEU A 1 89 ? 4.616 2.682 -21.202 1.00 87.69 89 LEU A N 1
ATOM 731 C CA . LEU A 1 89 ? 3.309 3.337 -21.286 1.00 87.69 89 LEU A CA 1
ATOM 732 C C . LEU A 1 89 ? 3.464 4.824 -21.627 1.00 87.69 89 LEU A C 1
ATOM 734 O O . LEU A 1 89 ? 2.760 5.321 -22.502 1.00 87.69 89 LEU A O 1
ATOM 738 N N . MET A 1 90 ? 4.434 5.505 -21.009 1.00 89.69 90 MET A N 1
ATOM 739 C CA . MET A 1 90 ? 4.724 6.916 -21.294 1.00 89.69 90 MET A CA 1
ATOM 740 C C . MET A 1 90 ? 5.165 7.134 -22.744 1.00 89.69 90 MET A C 1
ATOM 742 O O . MET A 1 90 ? 4.677 8.045 -23.405 1.00 89.69 90 MET A O 1
ATOM 746 N N . ILE A 1 91 ? 6.041 6.274 -23.275 1.00 89.44 91 ILE A N 1
ATOM 747 C CA . ILE A 1 91 ? 6.484 6.355 -24.676 1.00 89.44 91 ILE A CA 1
ATOM 748 C C . ILE A 1 91 ? 5.311 6.094 -25.628 1.00 89.44 91 ILE A C 1
ATOM 750 O O . ILE A 1 91 ? 5.177 6.786 -26.638 1.00 89.44 91 ILE A O 1
ATOM 754 N N . LYS A 1 92 ? 4.452 5.115 -25.316 1.00 87.06 92 LYS A N 1
ATOM 755 C CA . LYS A 1 92 ? 3.265 4.815 -26.126 1.00 87.06 92 LYS A CA 1
ATOM 756 C C . LYS A 1 92 ? 2.292 5.992 -26.143 1.00 87.06 92 LYS A C 1
ATOM 758 O O . LYS A 1 92 ? 1.847 6.358 -27.223 1.00 87.06 92 LYS A O 1
ATOM 763 N N . GLY A 1 93 ? 2.034 6.606 -24.988 1.00 89.38 93 GLY A N 1
ATOM 764 C CA . GLY A 1 93 ? 1.200 7.803 -24.874 1.00 89.38 93 GLY A CA 1
ATOM 765 C C . GLY A 1 93 ? 1.795 9.050 -25.523 1.00 89.38 93 GLY A C 1
ATOM 766 O O . GLY A 1 93 ? 1.064 9.915 -25.988 1.00 89.38 93 GLY A O 1
ATOM 767 N N . TYR A 1 94 ? 3.123 9.138 -25.590 1.00 90.00 94 TYR A N 1
ATOM 768 C CA . TYR A 1 94 ? 3.798 10.209 -26.318 1.00 90.00 94 TYR A CA 1
ATOM 769 C C . TYR A 1 94 ? 3.664 10.049 -27.841 1.00 90.00 94 TYR A C 1
ATOM 771 O O . TYR A 1 94 ? 3.507 11.035 -28.554 1.00 90.00 94 TYR A O 1
ATOM 779 N N . ARG A 1 95 ? 3.728 8.812 -28.356 1.00 90.19 95 ARG A N 1
ATOM 780 C CA . ARG A 1 95 ? 3.655 8.528 -29.803 1.00 90.19 95 ARG A CA 1
ATOM 781 C C . ARG A 1 95 ? 2.223 8.400 -30.333 1.00 90.19 95 ARG A C 1
ATOM 783 O O . ARG A 1 95 ? 1.997 8.655 -31.512 1.00 90.19 95 ARG A O 1
ATOM 790 N N . HIS A 1 96 ? 1.279 7.976 -29.497 1.00 87.50 96 HIS A N 1
ATOM 791 C CA . HIS A 1 96 ? -0.100 7.656 -29.868 1.00 87.50 96 HIS A CA 1
ATOM 792 C C . HIS A 1 96 ? -1.074 8.031 -28.742 1.00 87.50 96 HIS A C 1
ATOM 794 O O . HIS A 1 96 ? -0.682 8.138 -27.585 1.00 87.50 96 HIS A O 1
ATOM 800 N N . ASN A 1 97 ? -2.369 8.154 -29.050 1.00 82.88 97 ASN A N 1
ATOM 801 C CA . ASN A 1 97 ? -3.391 8.329 -28.015 1.00 82.88 97 ASN A CA 1
ATOM 802 C C . ASN A 1 97 ? -3.490 7.087 -27.110 1.00 82.88 97 ASN A C 1
ATOM 804 O O . ASN A 1 97 ? -3.487 5.951 -27.591 1.00 82.88 97 ASN A O 1
ATOM 808 N N . ILE A 1 98 ? -3.611 7.312 -25.799 1.00 84.50 98 ILE A N 1
ATOM 809 C CA . ILE A 1 98 ? -3.879 6.258 -24.814 1.00 84.50 98 ILE A CA 1
ATOM 810 C C . ILE A 1 98 ? -5.387 5.991 -24.797 1.00 84.50 98 ILE A C 1
ATOM 812 O O . ILE A 1 98 ? -6.177 6.904 -24.571 1.00 84.50 98 ILE A O 1
ATOM 816 N N . ASN A 1 99 ? -5.778 4.735 -25.004 1.00 85.00 99 ASN A N 1
ATOM 817 C CA . ASN A 1 99 ? -7.143 4.254 -24.781 1.00 85.00 99 ASN A CA 1
ATOM 818 C C . ASN A 1 99 ? -7.183 3.359 -23.529 1.00 85.00 99 ASN A C 1
ATOM 820 O O . ASN A 1 99 ? -6.149 2.816 -23.129 1.00 85.00 99 ASN A O 1
ATO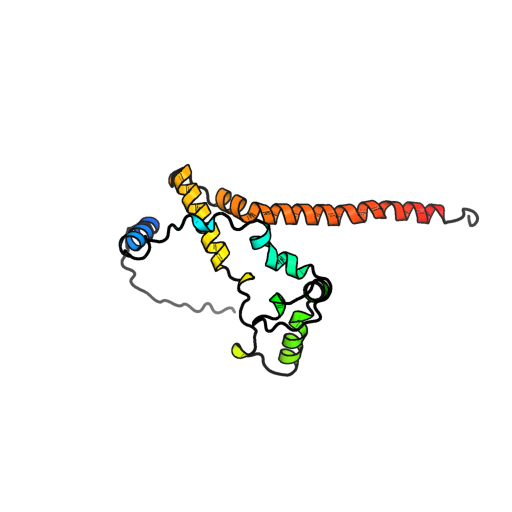M 824 N N . VAL A 1 100 ? -8.362 3.161 -22.943 1.00 83.62 100 VAL A N 1
ATOM 825 C CA . VAL A 1 100 ? -8.605 2.275 -21.793 1.00 83.62 100 VAL A CA 1
ATOM 826 C C . VAL A 1 100 ? -8.027 0.877 -22.039 1.00 83.62 100 VAL A C 1
ATOM 828 O O . VAL A 1 100 ? -7.351 0.342 -21.168 1.00 83.62 100 VAL A O 1
ATOM 831 N N . ASP A 1 101 ? -8.158 0.351 -23.259 1.00 81.69 101 ASP A N 1
ATOM 832 C CA . ASP A 1 101 ? -7.634 -0.971 -23.647 1.00 81.69 101 ASP A CA 1
ATOM 833 C C . ASP A 1 101 ? -6.097 -1.047 -23.686 1.00 81.69 101 ASP A C 1
ATOM 835 O O . ASP A 1 101 ? -5.508 -2.126 -23.715 1.00 81.69 101 ASP A O 1
ATOM 839 N N . THR A 1 102 ? -5.420 0.104 -23.742 1.00 81.12 102 THR A N 1
ATOM 840 C CA . THR A 1 102 ? -3.953 0.181 -23.820 1.00 81.12 102 THR A CA 1
ATOM 841 C C . THR A 1 102 ? -3.282 0.335 -22.463 1.00 81.12 102 THR A C 1
ATOM 843 O O . THR A 1 102 ? -2.062 0.162 -22.378 1.00 81.12 102 THR A O 1
ATOM 846 N N . VAL A 1 103 ? -4.056 0.669 -21.430 1.00 85.94 103 VAL A N 1
ATOM 847 C CA . VAL A 1 103 ? -3.568 0.812 -20.061 1.00 85.94 103 VAL A CA 1
ATOM 848 C C . VAL A 1 103 ? -3.565 -0.571 -19.408 1.00 85.94 103 VAL A C 1
ATOM 850 O O . VAL A 1 103 ? -4.560 -1.289 -19.508 1.00 85.94 103 VAL A O 1
ATOM 853 N N . PRO A 1 104 ? -2.472 -0.973 -18.735 1.00 85.56 104 PRO A N 1
ATOM 854 C CA . PRO A 1 104 ? -2.469 -2.213 -17.974 1.00 85.56 104 PRO A CA 1
ATOM 855 C C . PRO A 1 104 ? -3.597 -2.207 -16.933 1.00 85.56 104 PRO A C 1
ATOM 857 O O . PRO A 1 104 ? -3.813 -1.180 -16.284 1.00 85.56 104 PRO A O 1
ATOM 860 N N . PRO A 1 105 ? -4.303 -3.329 -16.731 1.00 86.69 105 PRO A N 1
ATOM 861 C CA . PRO A 1 105 ? -5.338 -3.394 -15.715 1.00 86.69 105 PRO A CA 1
ATOM 862 C C . PRO A 1 105 ? -4.745 -3.188 -14.318 1.00 86.69 105 PRO A C 1
ATOM 864 O O . PRO A 1 105 ? -3.549 -3.393 -14.073 1.00 86.69 105 PRO A O 1
ATOM 867 N N . LEU A 1 106 ? -5.611 -2.778 -13.392 1.00 86.19 106 LEU A N 1
ATOM 868 C CA . LEU A 1 106 ? -5.241 -2.555 -12.000 1.00 86.19 106 LEU A CA 1
ATOM 869 C C . LEU A 1 106 ? -4.591 -3.819 -11.421 1.00 86.19 106 LEU A C 1
ATOM 871 O O . LEU A 1 106 ? -5.123 -4.920 -11.574 1.00 86.19 106 LEU A O 1
ATOM 875 N N . SER A 1 107 ? -3.444 -3.659 -10.755 1.00 85.19 107 SER A N 1
ATOM 876 C CA . SER A 1 107 ? -2.832 -4.769 -10.028 1.00 85.19 107 SER A CA 1
ATOM 877 C C . SER A 1 107 ? -3.788 -5.261 -8.943 1.00 85.19 107 SER A C 1
ATOM 879 O O . SER A 1 107 ? -4.425 -4.472 -8.243 1.00 85.19 107 SER A O 1
ATOM 881 N N . TYR A 1 108 ? -3.842 -6.577 -8.741 1.00 83.31 108 TYR A N 1
ATOM 882 C CA . TYR A 1 108 ? -4.571 -7.159 -7.615 1.00 83.31 108 TYR A CA 1
ATOM 883 C C . TYR A 1 108 ? -4.092 -6.588 -6.267 1.00 83.31 108 TYR A C 1
ATOM 885 O O . TYR A 1 108 ? -4.891 -6.399 -5.351 1.00 83.31 108 TYR A O 1
ATOM 893 N N . HIS A 1 109 ? -2.799 -6.266 -6.151 1.00 81.62 109 HIS A N 1
ATOM 894 C CA . HIS A 1 109 ? -2.213 -5.703 -4.932 1.00 81.62 109 HIS A CA 1
ATOM 895 C C . HIS A 1 109 ? -2.634 -4.251 -4.667 1.00 81.62 109 HIS A C 1
ATOM 897 O O . HIS A 1 109 ? -2.626 -3.822 -3.511 1.00 81.62 109 HIS A O 1
ATOM 903 N N . ASP A 1 110 ? -3.063 -3.541 -5.710 1.00 83.81 110 ASP A N 1
ATOM 904 C CA . ASP A 1 110 ? -3.586 -2.176 -5.630 1.00 83.81 110 ASP A CA 1
ATOM 905 C C . ASP A 1 110 ? -5.112 -2.139 -5.451 1.00 83.81 110 ASP A C 1
ATOM 907 O O . ASP A 1 110 ? -5.692 -1.072 -5.236 1.00 83.81 110 ASP A O 1
ATOM 911 N N . SER A 1 111 ? -5.779 -3.298 -5.502 1.00 87.19 111 SER A N 1
ATOM 912 C CA . SER A 1 111 ? -7.218 -3.391 -5.271 1.00 87.19 111 SER A CA 1
ATOM 913 C C . SER A 1 111 ? -7.601 -2.945 -3.856 1.00 87.19 111 SER A C 1
ATOM 915 O O . SER A 1 111 ? -6.928 -3.216 -2.852 1.00 87.19 111 SER A O 1
ATOM 917 N N . SER A 1 112 ? -8.751 -2.281 -3.759 1.00 87.44 112 SER A N 1
ATOM 918 C CA . SER A 1 112 ? -9.351 -1.905 -2.481 1.00 87.44 112 SER A CA 1
ATOM 919 C C . SER A 1 112 ? -10.008 -3.090 -1.772 1.00 87.44 112 SER A C 1
ATOM 921 O O . SER A 1 112 ? -10.194 -3.032 -0.558 1.00 87.44 112 SER A O 1
ATOM 923 N N . GLU A 1 113 ? -10.322 -4.173 -2.482 1.00 88.12 113 GLU A N 1
ATOM 924 C CA . GLU A 1 113 ? -11.146 -5.273 -1.978 1.00 88.12 113 GLU A CA 1
ATOM 925 C C . GLU A 1 113 ? -10.550 -5.993 -0.752 1.00 88.12 113 GLU A C 1
ATOM 927 O O . GLU A 1 113 ? -11.242 -6.092 0.270 1.00 88.12 113 GLU A O 1
ATOM 932 N N . PRO A 1 114 ? -9.257 -6.381 -0.734 1.00 85.06 114 PRO A N 1
ATOM 933 C CA . PRO A 1 114 ? -8.651 -6.972 0.462 1.00 85.06 114 PRO A CA 1
ATOM 934 C C . PRO A 1 114 ? -8.662 -6.015 1.664 1.00 85.06 114 PRO A C 1
ATOM 936 O O . PRO A 1 114 ? -8.848 -6.422 2.815 1.00 85.06 114 PRO A O 1
ATOM 939 N N . ASN A 1 115 ? -8.477 -4.719 1.399 1.00 88.62 115 ASN A N 1
ATOM 940 C CA . ASN A 1 115 ? -8.460 -3.676 2.419 1.00 88.62 115 ASN A CA 1
ATOM 941 C C . ASN A 1 115 ? -9.864 -3.420 2.984 1.00 88.62 115 ASN A C 1
ATOM 943 O O . ASN A 1 115 ? -10.013 -3.307 4.202 1.00 88.62 115 ASN A O 1
ATOM 947 N N . ALA A 1 116 ? -10.884 -3.397 2.124 1.00 90.31 116 ALA A N 1
ATOM 948 C CA . ALA A 1 116 ? -12.285 -3.249 2.498 1.00 90.31 116 ALA A CA 1
ATOM 949 C C . ALA A 1 116 ? -12.759 -4.436 3.347 1.00 90.31 116 ALA A C 1
ATOM 951 O O . ALA A 1 116 ? -13.322 -4.223 4.424 1.00 90.31 116 ALA A O 1
ATOM 952 N N . LYS A 1 117 ? -12.438 -5.675 2.936 1.00 90.25 117 LYS A N 1
ATOM 953 C CA . LYS A 1 117 ? -12.733 -6.893 3.713 1.00 90.25 117 LYS A CA 1
ATOM 954 C C . LYS A 1 117 ? -12.120 -6.809 5.112 1.00 90.25 117 LYS A C 1
ATOM 956 O O . LYS A 1 117 ? -12.815 -6.974 6.111 1.00 90.25 117 LYS A O 1
ATOM 961 N N . ARG A 1 118 ? -10.828 -6.475 5.206 1.00 89.25 118 ARG A N 1
ATOM 962 C CA . ARG A 1 118 ? -10.132 -6.344 6.496 1.00 89.25 118 ARG A CA 1
ATOM 963 C C . ARG A 1 118 ? -10.710 -5.224 7.365 1.00 89.25 118 ARG A C 1
ATOM 965 O O . ARG A 1 118 ? -10.826 -5.401 8.575 1.00 89.25 118 ARG A O 1
ATOM 972 N N . PHE A 1 119 ? -11.040 -4.074 6.782 1.00 93.25 119 PHE A N 1
ATOM 973 C CA . PHE A 1 119 ? -11.638 -2.967 7.526 1.00 93.25 119 PHE A CA 1
ATOM 974 C C . PHE A 1 119 ? -13.010 -3.350 8.091 1.00 93.25 119 PHE A C 1
ATOM 976 O O . PHE A 1 119 ? -13.269 -3.102 9.267 1.00 93.25 119 PHE A O 1
ATOM 983 N N . ARG A 1 120 ? -13.845 -4.025 7.290 1.00 92.81 120 ARG A N 1
ATOM 984 C CA . ARG A 1 120 ? -15.152 -4.532 7.719 1.00 92.81 120 ARG A CA 1
ATOM 985 C C . ARG A 1 120 ? -15.035 -5.492 8.902 1.00 92.81 120 ARG A C 1
ATOM 987 O O . ARG A 1 120 ? -15.721 -5.291 9.896 1.00 92.81 120 ARG A O 1
ATOM 994 N N . LEU A 1 121 ? -14.110 -6.451 8.845 1.00 91.25 121 LEU A N 1
ATOM 995 C CA . LEU A 1 121 ? -13.867 -7.377 9.958 1.00 91.25 121 LEU A CA 1
ATOM 996 C C . LEU A 1 121 ? -13.452 -6.646 11.245 1.00 91.25 121 LEU A C 1
ATOM 998 O O . LEU A 1 121 ? -13.922 -6.972 12.332 1.00 91.25 121 LEU A O 1
ATOM 1002 N N . LEU A 1 122 ? -12.592 -5.626 11.141 1.00 92.94 122 LEU A N 1
ATOM 1003 C CA . LEU A 1 122 ? -12.202 -4.818 12.302 1.00 92.94 122 LEU A CA 1
ATOM 1004 C C . LEU A 1 122 ? -13.365 -3.989 12.864 1.00 92.94 122 LEU A C 1
ATOM 1006 O O . LEU A 1 122 ? -13.428 -3.775 14.075 1.00 92.94 122 LEU A O 1
ATOM 1010 N N . TRP A 1 123 ? -14.251 -3.506 11.996 1.00 93.19 123 TRP A N 1
ATOM 1011 C CA . TRP A 1 123 ? -15.443 -2.761 12.385 1.00 93.19 123 TRP A CA 1
ATOM 1012 C C . TRP A 1 123 ? -16.455 -3.652 13.108 1.00 93.19 123 TRP A C 1
ATOM 1014 O O . TRP A 1 123 ? -16.885 -3.311 14.209 1.00 93.19 123 TRP A O 1
ATOM 1024 N N . GLU A 1 124 ? -16.757 -4.823 12.548 1.00 93.44 124 GLU A N 1
ATOM 1025 C CA . GLU A 1 124 ? -17.634 -5.827 13.163 1.00 93.44 124 GLU A CA 1
ATOM 1026 C C . GLU A 1 124 ? -17.083 -6.287 14.524 1.00 93.44 124 GLU A C 1
ATOM 1028 O O . GLU A 1 124 ? -17.830 -6.375 15.498 1.00 93.44 124 GLU A O 1
ATOM 1033 N N . ALA A 1 125 ? -15.763 -6.467 14.643 1.00 91.69 125 ALA A N 1
ATOM 1034 C CA . ALA A 1 125 ? -15.120 -6.791 15.915 1.00 91.69 125 ALA A CA 1
ATOM 1035 C C . ALA A 1 125 ? -15.214 -5.660 16.959 1.00 91.69 125 ALA A C 1
ATOM 1037 O O . ALA A 1 125 ? -15.346 -5.936 18.151 1.00 91.69 125 ALA A O 1
ATOM 1038 N N . GLU A 1 126 ? -15.137 -4.386 16.556 1.00 92.94 126 GLU A N 1
ATOM 1039 C CA . GLU A 1 126 ? -15.334 -3.266 17.489 1.00 92.94 126 GLU A CA 1
ATOM 1040 C C . GLU A 1 126 ? -16.795 -3.192 17.944 1.00 92.94 126 GLU A C 1
ATOM 1042 O O . GLU A 1 126 ? -17.039 -3.070 19.145 1.00 92.94 126 GLU A O 1
ATOM 1047 N N . LEU A 1 127 ? -17.750 -3.345 17.021 1.00 92.88 127 LEU A N 1
ATOM 1048 C CA . LEU A 1 127 ? -19.179 -3.391 17.339 1.00 92.88 127 LEU A CA 1
ATOM 1049 C C . LEU A 1 127 ? -19.508 -4.520 18.321 1.00 92.88 127 LEU A C 1
ATOM 1051 O O . LEU A 1 127 ? -20.179 -4.273 19.320 1.00 92.88 127 LEU A O 1
ATOM 1055 N N . ALA A 1 128 ? -18.984 -5.725 18.090 1.00 92.38 128 ALA A N 1
ATOM 1056 C CA . ALA A 1 128 ? -19.180 -6.863 18.987 1.00 92.38 128 ALA A CA 1
ATOM 1057 C C . ALA A 1 128 ? -18.564 -6.636 20.380 1.00 92.38 128 ALA A C 1
ATOM 1059 O O . ALA A 1 128 ? -19.074 -7.138 21.378 1.00 92.38 128 ALA A O 1
ATOM 1060 N N . ARG A 1 129 ? -17.467 -5.872 20.464 1.00 91.75 129 ARG A N 1
ATOM 1061 C CA . ARG A 1 129 ? -16.721 -5.651 21.711 1.00 91.75 129 ARG A CA 1
ATOM 1062 C C . ARG A 1 129 ? -17.337 -4.590 22.615 1.00 91.75 129 ARG A C 1
ATOM 1064 O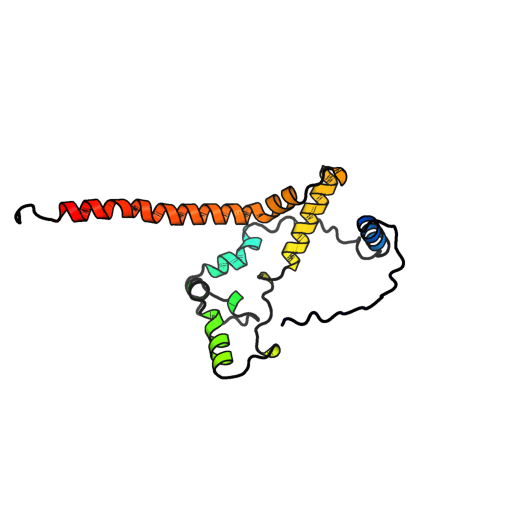 O . ARG A 1 129 ? -17.305 -4.749 23.831 1.00 91.75 129 ARG A O 1
ATOM 1071 N N . VAL A 1 130 ? -17.785 -3.467 22.051 1.00 93.06 130 VAL A N 1
ATOM 1072 C CA . VAL A 1 130 ? -18.227 -2.301 22.844 1.00 93.06 130 VAL A CA 1
ATOM 1073 C C . VAL A 1 130 ? -19.682 -1.902 22.602 1.00 93.06 130 VAL A C 1
ATOM 1075 O O . VAL A 1 130 ? -20.185 -1.022 23.299 1.00 93.06 130 VAL A O 1
ATOM 1078 N N . GLY A 1 131 ? -20.360 -2.555 21.657 1.00 88.00 131 GLY A N 1
ATOM 1079 C CA . GLY A 1 131 ? -21.710 -2.208 21.229 1.00 88.00 131 GLY A CA 1
ATOM 1080 C C . GLY A 1 131 ? -21.746 -1.008 20.270 1.00 88.00 131 GLY A C 1
ATOM 1081 O O . GLY A 1 131 ? -20.778 -0.247 20.177 1.00 88.00 131 GLY A O 1
ATOM 1082 N N . PRO A 1 132 ? -22.866 -0.808 19.554 1.00 89.12 132 PRO A N 1
ATOM 1083 C CA . PRO A 1 132 ? -22.999 0.236 18.536 1.00 89.12 132 PRO A CA 1
ATOM 1084 C C . PRO A 1 132 ? -22.879 1.659 19.096 1.00 89.12 132 PRO A C 1
ATOM 1086 O O . PRO A 1 132 ? -22.314 2.521 18.434 1.00 89.12 132 PRO A O 1
ATOM 1089 N N . GLU A 1 133 ? -23.334 1.900 20.328 1.00 91.56 133 GLU A N 1
ATOM 1090 C CA . GLU A 1 133 ? -23.314 3.236 20.944 1.00 91.56 133 GLU A CA 1
ATOM 1091 C C . GLU A 1 133 ? -21.905 3.727 21.298 1.00 91.56 133 GLU A C 1
ATOM 1093 O O . GLU A 1 133 ? -21.635 4.926 21.292 1.00 91.56 133 GLU A O 1
ATOM 1098 N N . LYS A 1 134 ? -20.991 2.802 21.618 1.00 91.31 134 LYS A N 1
ATOM 1099 C CA . LYS A 1 134 ? -19.619 3.120 22.058 1.00 91.31 134 LYS A CA 1
ATOM 1100 C C . LYS A 1 134 ? -18.567 2.790 21.001 1.00 91.31 134 LYS A C 1
ATOM 1102 O O . LYS A 1 134 ? -17.374 3.020 21.230 1.00 91.31 134 LYS A O 1
ATOM 1107 N N . ALA A 1 135 ? -18.981 2.230 19.866 1.00 93.75 135 ALA A N 1
ATOM 1108 C CA . ALA A 1 135 ? -18.085 1.900 18.772 1.00 93.75 135 ALA A CA 1
ATOM 1109 C C . ALA A 1 135 ? -17.471 3.169 18.175 1.00 93.75 135 ALA A C 1
ATOM 1111 O O . ALA A 1 135 ? -18.127 4.190 17.988 1.00 93.75 135 ALA A O 1
ATOM 1112 N N . SER A 1 136 ? -16.176 3.102 17.865 1.00 94.81 136 SER A N 1
ATOM 1113 C CA . SER A 1 136 ? -15.432 4.245 17.341 1.00 94.81 136 SER A CA 1
ATOM 1114 C C . SER A 1 136 ? -14.720 3.883 16.048 1.00 94.81 136 SER A C 1
ATOM 1116 O O . SER A 1 136 ? -13.785 3.077 16.037 1.00 94.81 136 SER A O 1
ATOM 1118 N N . LEU A 1 137 ? -15.113 4.551 14.961 1.00 94.25 137 LEU A N 1
ATOM 1119 C CA . LEU A 1 137 ? -14.454 4.423 13.660 1.00 94.25 137 LEU A CA 1
ATOM 1120 C C . LEU A 1 137 ? -12.977 4.823 13.732 1.00 94.25 137 LEU A C 1
ATOM 1122 O O . LEU A 1 137 ? -12.135 4.155 13.140 1.00 94.25 137 LEU A O 1
ATOM 1126 N N . ILE A 1 138 ? -12.636 5.852 14.514 1.00 95.12 138 ILE A N 1
ATOM 1127 C CA . ILE A 1 138 ? -11.251 6.321 14.674 1.00 95.12 138 ILE A CA 1
ATOM 1128 C C . ILE A 1 138 ? -10.365 5.204 15.238 1.00 95.12 138 ILE A C 1
ATOM 1130 O O . ILE A 1 138 ? -9.276 4.956 14.720 1.00 95.12 138 ILE A O 1
ATOM 1134 N N . ARG A 1 139 ? -10.840 4.471 16.255 1.00 93.00 139 ARG A N 1
ATOM 1135 C CA . ARG A 1 139 ? -10.091 3.334 16.822 1.00 93.00 139 ARG A CA 1
ATOM 1136 C C . ARG A 1 139 ? -9.851 2.242 15.785 1.00 93.00 139 ARG A C 1
ATOM 1138 O O . ARG A 1 139 ? -8.756 1.681 15.727 1.00 93.00 139 ARG A O 1
ATOM 1145 N N . VAL A 1 140 ? -10.856 1.952 14.963 1.00 94.81 140 VAL A N 1
ATOM 1146 C CA . VAL A 1 140 ? -10.763 0.951 13.893 1.00 94.81 140 VAL A CA 1
ATOM 1147 C C . VAL A 1 140 ? -9.790 1.399 12.801 1.00 94.81 140 VAL A C 1
ATOM 1149 O O . VAL A 1 140 ? -8.927 0.614 12.408 1.00 94.81 140 VAL A O 1
ATOM 1152 N N . VAL A 1 141 ? -9.836 2.666 12.383 1.00 94.62 141 VAL A N 1
ATOM 1153 C CA . VAL A 1 141 ? -8.893 3.250 11.414 1.00 94.62 141 VAL A CA 1
ATOM 1154 C C . VAL A 1 141 ? -7.454 3.188 11.932 1.00 94.62 141 VAL A C 1
ATOM 1156 O O . VAL A 1 141 ? -6.563 2.746 11.206 1.00 94.62 141 VAL A O 1
ATOM 1159 N N . LEU A 1 142 ? -7.213 3.546 13.197 1.00 93.12 142 LEU A N 1
ATOM 1160 C CA . LEU A 1 142 ? -5.879 3.467 13.804 1.00 93.12 142 LEU A CA 1
ATOM 1161 C C . LEU A 1 142 ? -5.370 2.021 13.885 1.00 93.12 142 LEU A C 1
ATOM 1163 O O . LEU A 1 142 ? -4.216 1.754 13.542 1.00 93.12 142 LEU A O 1
ATOM 1167 N N . LYS A 1 143 ? -6.226 1.060 14.263 1.00 92.25 143 LYS A N 1
ATOM 1168 C CA . LYS A 1 143 ? -5.885 -0.376 14.225 1.00 92.25 143 LYS A CA 1
ATOM 1169 C C . LYS A 1 143 ? -5.573 -0.844 12.801 1.00 92.25 143 LYS A C 1
ATOM 1171 O O . LYS A 1 143 ? -4.611 -1.586 12.591 1.00 92.25 143 LYS A O 1
ATOM 1176 N N . PHE A 1 144 ? -6.358 -0.403 11.821 1.00 91.31 144 PHE A N 1
ATOM 1177 C CA . PHE A 1 144 ? -6.174 -0.760 10.419 1.00 91.31 144 PHE A CA 1
ATOM 1178 C C . PHE A 1 144 ? -4.837 -0.237 9.870 1.00 91.31 144 PHE A C 1
ATOM 1180 O O . PHE A 1 144 ? -4.109 -1.005 9.228 1.00 91.31 144 PHE A O 1
ATOM 1187 N N . GLN A 1 145 ? -4.489 1.017 10.187 1.00 92.75 145 GLN A N 1
ATOM 1188 C CA . GLN A 1 145 ? -3.298 1.717 9.689 1.00 92.75 145 GLN A CA 1
ATOM 1189 C C . GLN A 1 145 ? -2.045 1.584 10.560 1.00 92.75 145 GLN A C 1
ATOM 1191 O O . GLN A 1 145 ? -0.993 2.096 10.176 1.00 92.75 145 GLN A O 1
ATOM 1196 N N . ARG A 1 146 ? -2.108 0.865 11.689 1.00 90.31 146 ARG A N 1
ATOM 1197 C CA . ARG A 1 146 ? -1.002 0.709 12.651 1.00 90.31 146 ARG A CA 1
ATOM 1198 C C . ARG A 1 146 ? 0.355 0.466 11.985 1.00 90.31 146 ARG A C 1
ATOM 1200 O O . ARG A 1 146 ? 1.319 1.154 12.293 1.00 90.31 146 ARG A O 1
ATOM 1207 N N . THR A 1 147 ? 0.433 -0.482 11.051 1.00 85.19 147 THR A N 1
ATOM 1208 C CA . THR A 1 147 ? 1.693 -0.812 10.368 1.00 85.19 147 THR A CA 1
ATOM 1209 C C . THR A 1 147 ? 2.177 0.312 9.456 1.00 85.19 147 THR A C 1
ATOM 1211 O O . THR A 1 147 ? 3.373 0.560 9.413 1.00 85.19 147 THR A O 1
ATOM 1214 N N . ARG A 1 148 ? 1.274 1.023 8.764 1.00 89.44 148 ARG A N 1
ATOM 1215 C CA . ARG A 1 148 ? 1.650 2.138 7.879 1.00 89.44 148 ARG A CA 1
ATOM 1216 C C . ARG A 1 148 ? 2.184 3.325 8.673 1.00 89.44 148 ARG A C 1
ATOM 1218 O O . ARG A 1 148 ? 3.191 3.901 8.282 1.00 89.44 148 ARG A O 1
ATOM 1225 N N . ILE A 1 149 ? 1.548 3.639 9.802 1.00 91.25 149 ILE A N 1
ATOM 1226 C CA . ILE A 1 149 ? 2.000 4.694 10.716 1.00 91.25 149 ILE A CA 1
ATOM 1227 C C . ILE A 1 149 ? 3.397 4.356 11.247 1.00 91.25 149 ILE A C 1
ATOM 1229 O O . ILE A 1 149 ? 4.288 5.194 11.183 1.00 91.25 149 ILE A O 1
ATOM 1233 N N . LEU A 1 150 ? 3.624 3.116 11.695 1.00 89.44 150 LEU A N 1
ATOM 1234 C CA . LEU A 1 150 ? 4.942 2.681 12.170 1.00 89.44 150 LEU A CA 1
ATOM 1235 C C . LEU A 1 150 ? 6.018 2.775 11.080 1.00 89.44 150 LEU A C 1
ATOM 1237 O O . LEU A 1 150 ? 7.088 3.322 11.333 1.00 89.44 150 LEU A O 1
ATOM 1241 N N . SER A 1 151 ? 5.735 2.296 9.864 1.00 87.19 151 SER A N 1
ATOM 1242 C CA . SER A 1 151 ? 6.668 2.408 8.736 1.00 87.19 151 SER A CA 1
ATOM 1243 C C . SER A 1 151 ? 6.972 3.865 8.377 1.00 87.19 151 SER A C 1
ATOM 1245 O O . SER A 1 151 ? 8.123 4.196 8.107 1.00 87.19 151 SER A O 1
ATOM 1247 N N . PHE A 1 152 ? 5.966 4.741 8.408 1.00 90.81 152 PHE A N 1
ATOM 1248 C CA . PHE A 1 152 ? 6.126 6.169 8.139 1.00 90.81 152 PHE A CA 1
ATOM 1249 C C . PHE A 1 152 ? 7.008 6.857 9.189 1.00 90.81 152 PHE A C 1
ATOM 1251 O O . PHE A 1 152 ? 7.957 7.553 8.834 1.00 90.81 152 PHE A O 1
ATOM 1258 N N . LEU A 1 153 ? 6.755 6.603 10.477 1.00 92.50 153 LEU A N 1
ATOM 1259 C CA . LEU A 1 153 ? 7.570 7.132 11.575 1.00 92.50 153 LEU A CA 1
ATOM 1260 C C . LEU A 1 153 ? 9.021 6.643 11.495 1.00 92.50 153 LEU A C 1
ATOM 1262 O O . LEU A 1 153 ? 9.947 7.428 11.695 1.00 92.50 153 LEU A O 1
ATOM 1266 N N . LEU A 1 154 ? 9.226 5.368 11.154 1.00 90.94 154 LEU A N 1
ATOM 1267 C CA . LEU A 1 154 ? 10.561 4.805 10.965 1.00 90.94 154 LEU A CA 1
ATOM 1268 C C . LEU A 1 154 ? 11.299 5.477 9.800 1.00 90.94 154 LEU A C 1
ATOM 1270 O O . LEU A 1 154 ? 12.452 5.868 9.960 1.00 90.94 154 LEU A O 1
ATOM 1274 N N . ALA A 1 155 ? 10.640 5.650 8.651 1.00 88.69 155 ALA A N 1
ATOM 1275 C CA . ALA A 1 155 ? 11.230 6.312 7.489 1.00 88.69 155 ALA A CA 1
ATOM 1276 C C . ALA A 1 155 ? 11.619 7.767 7.795 1.00 88.69 155 ALA A C 1
ATOM 1278 O O . ALA A 1 155 ? 12.727 8.184 7.461 1.00 88.69 155 ALA A O 1
ATOM 1279 N N . ILE A 1 156 ? 10.752 8.518 8.486 1.00 90.44 156 ILE A N 1
ATOM 1280 C CA . ILE A 1 156 ? 11.061 9.880 8.947 1.00 90.44 156 ILE A CA 1
ATOM 1281 C C . ILE A 1 156 ? 12.286 9.870 9.857 1.00 90.44 156 ILE A C 1
ATOM 1283 O O . ILE A 1 156 ? 13.187 10.681 9.662 1.00 90.44 156 ILE A O 1
ATOM 1287 N N . CYS A 1 157 ? 12.345 8.959 10.827 1.00 89.50 157 CYS A N 1
ATOM 1288 C CA . CYS A 1 157 ? 13.478 8.869 11.741 1.00 89.50 157 CYS A CA 1
ATOM 1289 C C . CYS A 1 157 ? 14.790 8.610 10.979 1.00 89.50 157 CYS A C 1
ATOM 1291 O O . CYS A 1 157 ? 15.750 9.357 11.141 1.00 89.50 157 CYS A O 1
ATOM 1293 N N . LEU A 1 158 ? 14.807 7.635 10.064 1.00 88.44 158 LEU A N 1
ATOM 1294 C CA . LEU A 1 158 ? 15.984 7.325 9.243 1.00 88.44 158 LEU A CA 1
ATOM 1295 C C . LEU A 1 158 ? 16.434 8.514 8.384 1.00 88.44 158 LEU A C 1
ATOM 1297 O O . LEU A 1 158 ? 17.620 8.841 8.362 1.00 88.44 158 LEU A O 1
ATOM 1301 N N . LEU A 1 159 ? 15.498 9.189 7.712 1.00 86.19 159 LEU A N 1
ATOM 1302 C CA . LEU A 1 159 ? 15.808 10.347 6.869 1.00 86.19 159 LEU A CA 1
ATOM 1303 C C . LEU A 1 159 ? 16.331 11.537 7.675 1.00 86.19 159 LEU A C 1
ATOM 1305 O O . LEU A 1 159 ? 17.198 12.254 7.189 1.00 86.19 159 LEU A O 1
ATOM 1309 N N . ASN A 1 160 ? 15.842 11.739 8.900 1.00 84.12 160 ASN A N 1
ATOM 1310 C CA . ASN A 1 160 ? 16.308 12.823 9.764 1.00 84.12 160 ASN A CA 1
ATOM 1311 C C . ASN A 1 160 ? 17.626 12.496 10.478 1.00 84.12 160 ASN A C 1
ATOM 1313 O O . ASN A 1 160 ? 18.340 13.421 10.839 1.00 84.12 160 ASN A O 1
ATOM 1317 N N . LEU A 1 161 ? 18.003 11.226 10.656 1.00 75.62 161 LEU A N 1
ATOM 1318 C CA . LEU A 1 161 ? 19.292 10.856 11.261 1.00 75.62 161 LEU A CA 1
ATOM 1319 C C . LEU A 1 161 ? 20.486 11.009 10.295 1.00 75.62 161 LEU A C 1
ATOM 1321 O O . LEU A 1 161 ? 21.598 11.299 10.738 1.00 75.62 161 LEU A O 1
ATOM 1325 N N . LEU A 1 162 ? 20.272 10.863 8.981 1.00 68.38 162 LEU A N 1
ATOM 1326 C CA . LEU A 1 162 ? 21.329 10.974 7.960 1.00 68.38 162 LEU A CA 1
ATOM 1327 C C . LEU A 1 162 ? 22.011 12.371 7.907 1.00 68.38 162 LEU A C 1
ATOM 1329 O O . LEU A 1 162 ? 23.243 12.417 7.883 1.00 68.38 162 LEU A O 1
ATOM 1333 N N . PRO A 1 163 ? 21.287 13.511 7.973 1.00 68.00 163 PRO A N 1
ATOM 1334 C CA . PRO A 1 163 ? 21.880 14.853 8.028 1.00 68.00 163 PRO A CA 1
ATOM 1335 C C . PRO A 1 163 ? 22.627 15.170 9.330 1.00 68.00 163 PRO A C 1
ATOM 1337 O O . PRO A 1 163 ? 23.588 15.938 9.314 1.00 68.00 163 PRO A O 1
ATOM 1340 N N . PHE A 1 164 ? 22.221 14.587 10.464 1.00 60.81 164 PHE A N 1
ATOM 1341 C CA . PHE A 1 164 ? 22.915 14.800 11.743 1.00 60.81 164 PHE A CA 1
ATOM 1342 C C . PHE A 1 164 ? 24.307 14.158 11.749 1.00 60.81 164 PHE A C 1
ATOM 1344 O O . PHE A 1 164 ? 25.225 14.690 12.369 1.00 60.81 164 PHE A O 1
ATOM 1351 N N . SER A 1 165 ? 24.507 13.074 10.993 1.00 60.53 165 SER A N 1
ATOM 1352 C CA . SER A 1 165 ? 25.840 12.501 10.778 1.00 60.53 165 SER A CA 1
ATOM 1353 C C . SER A 1 165 ? 26.733 13.414 9.918 1.00 60.53 165 SER A C 1
ATOM 1355 O O . SER A 1 165 ? 27.926 13.555 10.204 1.00 60.53 165 SER A O 1
ATOM 1357 N N . SER A 1 166 ? 26.161 14.122 8.930 1.00 60.06 166 SER A N 1
ATOM 1358 C CA . SER A 1 166 ? 26.897 15.094 8.102 1.00 60.06 166 SER A CA 1
ATOM 1359 C C . SER A 1 166 ? 27.086 16.469 8.754 1.00 60.06 166 SER A C 1
ATOM 1361 O O . SER A 1 166 ? 27.865 17.275 8.248 1.00 60.06 166 SER A O 1
ATOM 1363 N N . ALA A 1 167 ? 26.431 16.759 9.883 1.00 58.41 167 ALA A N 1
ATOM 1364 C CA . ALA A 1 167 ? 26.579 18.024 10.611 1.00 58.41 167 ALA A CA 1
ATOM 1365 C C . ALA A 1 167 ? 27.984 18.231 11.228 1.00 58.41 167 ALA A C 1
ATOM 1367 O O . ALA A 1 167 ? 28.291 19.320 11.703 1.00 58.41 167 ALA A O 1
ATOM 1368 N N . ASN A 1 168 ? 28.879 17.238 11.142 1.00 56.38 168 ASN A N 1
ATOM 1369 C CA . ASN A 1 168 ? 30.311 17.395 11.436 1.00 56.38 168 ASN A CA 1
ATOM 1370 C C . ASN A 1 168 ? 31.128 17.980 10.262 1.00 56.38 168 ASN A C 1
ATOM 1372 O O . ASN A 1 168 ? 32.313 18.277 10.415 1.00 56.38 168 ASN A O 1
ATOM 1376 N N . HIS A 1 169 ? 30.528 18.163 9.083 1.00 57.34 169 HIS A N 1
ATOM 1377 C CA . HIS A 1 169 ? 31.228 18.633 7.885 1.00 57.34 169 HIS A CA 1
ATOM 1378 C C . HIS A 1 169 ? 31.626 20.131 7.889 1.00 57.34 169 HIS A C 1
ATOM 1380 O O . HIS A 1 169 ? 32.718 20.434 7.401 1.00 57.34 169 HIS A O 1
ATOM 1386 N N . PRO A 1 170 ? 30.859 21.091 8.460 1.00 57.97 170 PRO A N 1
ATOM 1387 C CA . PRO A 1 170 ? 31.298 22.490 8.500 1.00 57.97 170 PRO A CA 1
ATOM 1388 C C . PRO A 1 170 ? 32.547 22.688 9.375 1.00 57.97 170 PRO A C 1
ATOM 1390 O O . PRO A 1 170 ? 33.425 23.479 9.035 1.00 57.97 170 PRO A O 1
ATOM 1393 N N . LEU A 1 171 ? 32.682 21.919 10.463 1.00 57.34 171 LEU A N 1
ATOM 1394 C CA . LEU A 1 171 ? 33.824 21.997 11.385 1.00 57.34 171 LEU A CA 1
ATOM 1395 C C . LEU A 1 171 ? 35.137 21.496 10.756 1.00 57.34 171 LEU A C 1
ATOM 1397 O O . LEU A 1 171 ? 36.215 21.966 11.117 1.00 57.34 171 LEU A O 1
ATOM 1401 N N . LEU A 1 172 ? 35.062 20.587 9.778 1.00 58.38 172 LEU A N 1
ATOM 1402 C CA . LEU A 1 172 ? 36.226 20.103 9.025 1.00 58.38 172 LEU A CA 1
ATOM 1403 C C . LEU A 1 172 ? 36.699 21.094 7.950 1.00 58.38 172 LEU A C 1
ATOM 1405 O O . LEU A 1 172 ? 37.883 21.102 7.614 1.00 58.38 172 LEU A O 1
ATOM 1409 N N . ILE A 1 173 ? 35.805 21.945 7.435 1.00 59.84 173 ILE A N 1
ATOM 1410 C CA . ILE A 1 173 ? 36.151 22.993 6.462 1.00 59.84 173 ILE A CA 1
ATOM 1411 C C . ILE A 1 173 ? 36.889 24.143 7.160 1.00 59.84 173 ILE A C 1
ATOM 1413 O O . ILE A 1 173 ? 37.941 24.560 6.680 1.00 59.84 173 ILE A O 1
ATOM 1417 N N . PHE A 1 174 ? 36.421 24.592 8.330 1.00 59.44 174 PHE A N 1
ATOM 1418 C CA . PHE A 1 174 ? 37.109 25.643 9.096 1.00 59.44 174 PHE A CA 1
ATOM 1419 C C . PHE A 1 174 ? 38.482 25.208 9.623 1.00 59.44 174 PHE A C 1
ATOM 1421 O O . PHE A 1 174 ? 39.396 26.024 9.684 1.00 59.44 174 PHE A O 1
ATOM 1428 N N . LYS A 1 175 ? 38.678 23.917 9.926 1.00 58.62 175 LYS A N 1
ATOM 1429 C CA . LYS A 1 175 ? 39.996 23.383 10.317 1.00 58.62 175 LYS A CA 1
ATOM 1430 C C . LYS A 1 175 ? 41.003 23.285 9.161 1.00 58.62 175 LYS A C 1
ATOM 1432 O O . LYS A 1 175 ? 42.193 23.141 9.421 1.00 58.62 175 LYS A O 1
ATOM 1437 N N . LYS A 1 176 ? 40.548 23.331 7.901 1.00 58.31 176 LYS A N 1
ATOM 1438 C CA . LYS A 1 176 ? 41.396 23.233 6.697 1.00 58.31 176 LYS A CA 1
ATOM 1439 C C . LYS A 1 176 ? 41.855 24.581 6.141 1.00 58.31 176 LYS A C 1
ATOM 1441 O O . LYS A 1 176 ? 42.634 24.579 5.193 1.00 58.31 176 LYS A O 1
ATOM 1446 N N . ILE A 1 177 ? 41.398 25.707 6.689 1.00 61.94 177 ILE A N 1
ATOM 1447 C CA . ILE A 1 177 ? 41.890 27.030 6.296 1.00 61.94 177 ILE A CA 1
ATOM 1448 C C . ILE A 1 177 ? 43.146 27.307 7.135 1.00 61.94 177 ILE A C 1
ATOM 1450 O O . ILE A 1 177 ? 43.018 27.549 8.336 1.00 61.94 177 ILE A O 1
ATOM 1454 N N . PRO A 1 178 ? 44.366 27.234 6.569 1.00 63.31 178 PRO A N 1
ATOM 1455 C CA . PRO A 1 178 ? 45.554 27.618 7.312 1.00 63.31 178 PRO A CA 1
ATOM 1456 C C . PRO A 1 178 ? 45.459 29.110 7.642 1.00 63.31 178 PRO A C 1
ATOM 1458 O O . PRO A 1 178 ? 45.283 29.943 6.754 1.00 63.31 178 PRO A O 1
ATOM 1461 N N . LEU A 1 179 ? 45.625 29.444 8.923 1.00 63.47 179 LEU A N 1
ATOM 1462 C CA . LEU A 1 179 ? 45.731 30.808 9.462 1.00 63.47 179 LEU A CA 1
ATOM 1463 C C . LEU A 1 179 ? 46.932 31.605 8.904 1.00 63.47 179 LEU A C 1
ATOM 1465 O O . LEU A 1 179 ? 47.222 32.687 9.385 1.00 63.47 179 LEU A O 1
ATOM 1469 N N . SER A 1 180 ? 47.629 31.111 7.878 1.00 64.50 180 SER A N 1
ATOM 1470 C CA . SER A 1 180 ? 48.773 31.772 7.239 1.00 64.50 180 SER A CA 1
ATOM 1471 C C . SER A 1 180 ? 48.375 32.774 6.143 1.00 64.50 180 SER A C 1
ATOM 1473 O O . SER A 1 180 ? 49.206 33.125 5.309 1.00 64.50 180 SER A O 1
ATOM 1475 N N . LYS A 1 181 ? 47.096 33.162 6.066 1.00 60.69 181 LYS A N 1
ATOM 1476 C CA . LYS A 1 181 ? 46.583 34.182 5.131 1.00 60.69 181 LYS A CA 1
ATOM 1477 C C . LYS A 1 181 ? 45.793 35.293 5.838 1.00 60.69 181 LYS A C 1
ATOM 1479 O O . LYS A 1 181 ? 44.891 35.867 5.233 1.00 60.69 181 LYS A O 1
ATOM 1484 N N . PHE A 1 182 ? 46.135 35.581 7.089 1.00 56.56 182 PHE A N 1
ATOM 1485 C CA . PHE A 1 182 ? 45.811 36.840 7.756 1.00 56.56 182 PHE A CA 1
ATOM 1486 C C . PHE A 1 182 ? 47.054 37.359 8.467 1.00 56.56 182 PHE A C 1
ATOM 1488 O O . PHE A 1 182 ? 47.784 36.515 9.034 1.00 56.56 182 PHE A O 1
#

Organism: NCBI:txid38772

pLDDT: mean 72.73, std 19.23, range [31.55, 95.12]

Sequence (182 aa):
MFYFLNFTSQRNLTEHKEPWYLQTSAMVTSAPYLLPHLDIRDNEMTFYRKYEPSLKTMIPVRLKAKSAVNPMDNAGLFSFATYSWLSSLMIKGYRHNINVDTVPPLSYHDSSEPNAKRFRLLWEAELARVGPEKASLIRVVLKFQRTRILSFLLAICLLNLLPFSSANHPLLIFKKIPLSKF